Protein AF-A0A962V405-F1 (afdb_monomer_lite)

Radius of gyration: 27.58 Å; chains: 1; bounding box: 58×57×71 Å

Structure (mmCIF, N/CA/C/O backbone):
data_AF-A0A962V405-F1
#
_entry.id   AF-A0A962V405-F1
#
loop_
_atom_site.group_PDB
_atom_site.id
_atom_site.type_symbol
_atom_site.label_atom_id
_atom_site.label_alt_id
_atom_site.label_comp_id
_atom_site.label_asym_id
_atom_site.label_entity_id
_atom_site.label_seq_id
_atom_site.pdbx_PDB_ins_code
_atom_site.Cartn_x
_atom_site.Cartn_y
_atom_site.Cartn_z
_atom_site.occupancy
_atom_site.B_iso_or_equiv
_atom_site.auth_seq_id
_atom_site.auth_comp_id
_atom_site.auth_asym_id
_atom_site.auth_atom_id
_atom_site.pdbx_PDB_model_num
ATOM 1 N N . MET A 1 1 ? -33.650 -21.152 -44.417 1.00 35.62 1 MET A N 1
ATOM 2 C CA . MET A 1 1 ? -33.089 -20.761 -45.733 1.00 35.62 1 MET A CA 1
ATOM 3 C C . MET A 1 1 ? -31.933 -19.810 -45.462 1.00 35.62 1 MET A C 1
ATOM 5 O O . MET A 1 1 ? -32.158 -18.874 -44.719 1.00 35.62 1 MET A O 1
ATOM 9 N N . LEU A 1 2 ? -30.695 -19.934 -45.920 1.00 36.81 2 LEU A N 1
ATOM 10 C CA . LEU A 1 2 ? -29.948 -20.876 -46.754 1.00 36.81 2 LEU A CA 1
ATOM 11 C C . LEU A 1 2 ? -28.477 -20.517 -46.417 1.00 36.81 2 LEU A C 1
ATOM 13 O O . LEU A 1 2 ? -28.103 -19.350 -46.489 1.00 36.81 2 LEU A O 1
ATOM 17 N N . ALA A 1 3 ? -27.731 -21.402 -45.761 1.00 41.56 3 ALA A N 1
ATOM 18 C CA . ALA A 1 3 ? -26.621 -22.139 -46.368 1.00 41.56 3 ALA A CA 1
ATOM 19 C C . ALA A 1 3 ? -25.616 -21.266 -47.155 1.00 41.56 3 ALA A C 1
ATOM 21 O O . ALA A 1 3 ? -25.865 -20.877 -48.292 1.00 41.56 3 ALA A O 1
ATOM 22 N N . LYS A 1 4 ? -24.436 -21.045 -46.565 1.00 45.00 4 LYS A N 1
ATOM 23 C CA . LYS A 1 4 ? -23.193 -20.744 -47.292 1.00 45.00 4 LYS A CA 1
ATOM 24 C C . LYS A 1 4 ? -22.123 -21.725 -46.814 1.00 45.00 4 LYS A C 1
ATOM 26 O O . LYS A 1 4 ? -21.293 -21.415 -45.967 1.00 45.00 4 LYS A O 1
ATOM 31 N N . HIS A 1 5 ? -22.238 -22.959 -47.288 1.00 48.62 5 HIS A N 1
ATOM 32 C CA . HIS A 1 5 ? -21.219 -24.004 -47.227 1.00 48.62 5 HIS A CA 1
ATOM 33 C C . HIS A 1 5 ? -21.029 -24.475 -48.670 1.00 48.62 5 HIS A C 1
ATOM 35 O O . HIS A 1 5 ? -22.020 -24.825 -49.309 1.00 48.62 5 HIS A O 1
ATOM 41 N N . GLY A 1 6 ? -19.798 -24.470 -49.187 1.00 35.94 6 GLY A N 1
ATOM 42 C CA . GLY A 1 6 ? -19.498 -25.101 -50.477 1.00 35.94 6 GLY A CA 1
ATOM 43 C C . GLY A 1 6 ? -18.402 -24.423 -51.293 1.00 35.94 6 GLY A C 1
ATOM 44 O O . GLY A 1 6 ? -18.723 -23.605 -52.145 1.00 35.94 6 GLY A O 1
ATOM 45 N N . LEU A 1 7 ? -17.148 -24.796 -51.014 1.00 41.94 7 LEU A N 1
ATOM 46 C CA . LEU A 1 7 ? -15.954 -24.913 -51.885 1.00 41.94 7 LEU A CA 1
ATOM 47 C C . LEU A 1 7 ? -14.755 -24.889 -50.916 1.00 41.94 7 LEU A C 1
ATOM 49 O O . LEU A 1 7 ? -14.604 -23.906 -50.209 1.00 41.94 7 LEU A O 1
ATOM 53 N N . LEU A 1 8 ? -13.881 -25.875 -50.727 1.00 35.66 8 LEU A N 1
ATOM 54 C CA . LEU A 1 8 ? -13.447 -27.080 -51.436 1.00 35.66 8 LEU A CA 1
ATOM 55 C C . LEU A 1 8 ? -13.145 -28.123 -50.324 1.00 35.66 8 LEU A C 1
ATOM 57 O O . LEU A 1 8 ? -12.485 -27.778 -49.352 1.00 35.66 8 LEU A O 1
ATOM 61 N N . VAL A 1 9 ? -13.781 -29.294 -50.210 1.00 43.31 9 VAL A N 1
ATOM 62 C CA . VAL A 1 9 ? -13.506 -30.589 -50.878 1.00 43.31 9 VAL A CA 1
ATOM 63 C C . VAL A 1 9 ? -12.040 -30.820 -51.278 1.00 43.31 9 VAL A C 1
ATOM 65 O O . VAL A 1 9 ? -11.457 -30.011 -51.984 1.00 43.31 9 VAL A O 1
ATOM 68 N N . VAL A 1 10 ? -11.529 -32.006 -50.916 1.00 46.34 10 VAL A N 1
ATOM 69 C CA . VAL A 1 10 ? -10.158 -32.538 -51.084 1.00 46.34 10 VAL A CA 1
ATOM 70 C C . VAL A 1 10 ? -9.225 -31.980 -49.998 1.00 46.34 10 VAL A C 1
ATOM 72 O O . VAL A 1 10 ? -8.894 -30.808 -50.011 1.00 46.34 10 VAL A O 1
ATOM 75 N N . TRP A 1 11 ? -8.863 -32.722 -48.950 1.00 34.88 11 TRP A N 1
ATOM 76 C CA . TRP A 1 11 ? -8.060 -33.942 -49.023 1.00 34.88 11 TRP A CA 1
ATOM 77 C C . TRP A 1 11 ? -8.527 -35.035 -48.050 1.00 34.88 11 TRP A C 1
ATOM 79 O O . TRP A 1 11 ? -8.741 -34.811 -46.861 1.00 34.88 11 TRP A O 1
ATOM 89 N N . LEU A 1 12 ? -8.687 -36.232 -48.611 1.00 39.66 12 LEU A N 1
ATOM 90 C CA . LEU A 1 12 ? -9.019 -37.484 -47.944 1.00 39.66 12 LEU A CA 1
ATOM 91 C C . LEU A 1 12 ? -7.817 -38.046 -47.176 1.00 39.66 12 LEU A C 1
ATOM 93 O O . LEU A 1 12 ? -6.715 -38.114 -47.706 1.00 39.66 12 LEU A O 1
ATOM 97 N N . LEU A 1 13 ? -8.121 -38.509 -45.963 1.00 46.59 13 LEU A N 1
ATOM 98 C CA . LEU A 1 13 ? -7.738 -39.797 -45.376 1.00 46.59 13 LEU A CA 1
ATOM 99 C C . LEU A 1 13 ? -6.330 -40.357 -45.662 1.00 46.59 13 LEU A C 1
ATOM 101 O O . LEU A 1 13 ? -6.058 -40.884 -46.737 1.00 46.59 13 LEU A O 1
ATOM 105 N N . ALA A 1 14 ? -5.552 -40.490 -44.588 1.00 45.16 14 ALA A N 1
ATOM 106 C CA . ALA A 1 14 ? -4.723 -41.672 -44.367 1.00 45.16 14 ALA A CA 1
ATOM 107 C C . ALA A 1 14 ? -4.674 -41.984 -42.860 1.00 45.16 14 ALA A C 1
ATOM 109 O O . ALA A 1 14 ? -3.861 -41.455 -42.112 1.00 45.16 14 ALA A O 1
ATOM 110 N N . ILE A 1 15 ? -5.598 -42.835 -42.415 1.00 61.31 15 ILE A N 1
ATOM 111 C CA . ILE A 1 15 ? -5.427 -43.674 -41.222 1.00 61.31 15 ILE A CA 1
ATOM 112 C C . ILE A 1 15 ? -4.633 -44.893 -41.697 1.00 61.31 15 ILE A C 1
ATOM 114 O O . ILE A 1 15 ? -5.063 -45.458 -42.697 1.00 61.31 15 ILE A O 1
ATOM 118 N N . MET A 1 16 ? -3.560 -45.311 -41.003 1.00 43.94 16 MET A N 1
ATOM 119 C CA . MET A 1 16 ? -3.228 -46.729 -40.739 1.00 43.94 16 MET A CA 1
ATOM 120 C C . MET A 1 16 ? -2.106 -46.902 -39.688 1.00 43.94 16 MET A C 1
ATOM 122 O O . MET A 1 16 ? -1.016 -46.364 -39.819 1.00 43.94 16 MET A O 1
ATOM 126 N N . LEU A 1 17 ? -2.462 -47.713 -38.684 1.00 45.84 17 LEU A N 1
ATOM 127 C CA . LEU A 1 17 ? -1.709 -48.648 -37.833 1.00 45.84 17 LEU A CA 1
ATOM 128 C C . LEU A 1 17 ? -0.505 -48.212 -36.974 1.00 45.84 17 LEU A C 1
ATOM 130 O O . LEU A 1 17 ? 0.593 -47.952 -37.443 1.00 45.84 17 LEU A O 1
ATOM 134 N N . ALA A 1 18 ? -0.746 -48.348 -35.664 1.00 52.41 18 ALA A N 1
ATOM 135 C CA . ALA A 1 18 ? 0.065 -49.046 -34.664 1.00 52.41 18 ALA A CA 1
ATOM 136 C C . ALA A 1 18 ? 1.500 -49.452 -35.057 1.00 52.41 18 ALA A C 1
ATOM 138 O O . ALA A 1 18 ? 1.719 -50.448 -35.744 1.00 52.41 18 ALA A O 1
ATOM 139 N N . GLY A 1 19 ? 2.465 -48.769 -34.445 1.00 39.12 19 GLY A N 1
ATOM 140 C CA . GLY A 1 19 ? 3.783 -49.311 -34.143 1.00 39.12 19 GLY A CA 1
ATOM 141 C C . GLY A 1 19 ? 4.104 -49.006 -32.685 1.00 39.12 19 GLY A C 1
ATOM 142 O O . GLY A 1 19 ? 4.201 -47.842 -32.307 1.00 39.12 19 GLY A O 1
ATOM 143 N N . CYS A 1 20 ? 4.238 -50.035 -31.847 1.00 55.66 20 CYS A N 1
ATOM 144 C CA . CYS A 1 20 ? 4.884 -49.897 -30.546 1.00 55.66 20 CYS A CA 1
ATOM 145 C C . CYS A 1 20 ? 6.351 -49.530 -30.802 1.00 55.66 20 CYS A C 1
ATOM 147 O O . CYS A 1 20 ? 7.147 -50.401 -31.145 1.00 55.66 20 CYS A O 1
ATOM 149 N N . ALA A 1 21 ? 6.700 -48.251 -30.683 1.00 49.31 21 ALA A N 1
ATOM 150 C CA . ALA A 1 21 ? 8.084 -47.810 -30.741 1.00 49.31 21 ALA A CA 1
ATOM 151 C C . ALA A 1 21 ? 8.653 -47.785 -29.318 1.00 49.31 21 ALA A C 1
ATOM 153 O O . ALA A 1 21 ? 8.283 -46.966 -28.481 1.00 49.31 21 ALA A O 1
ATOM 154 N N . HIS A 1 22 ? 9.508 -48.771 -29.073 1.00 54.34 22 HIS A N 1
ATOM 155 C CA . HIS A 1 22 ? 10.569 -48.806 -28.076 1.00 54.34 22 HIS A CA 1
ATOM 156 C C . HIS A 1 22 ? 11.155 -47.404 -27.833 1.00 54.34 22 HIS A C 1
ATOM 158 O O . HIS A 1 22 ? 11.514 -46.724 -28.794 1.00 54.34 22 HIS A O 1
ATOM 164 N N . ALA A 1 23 ? 11.225 -46.969 -26.571 1.00 55.06 23 ALA A N 1
ATOM 165 C CA . ALA A 1 23 ? 11.917 -45.735 -26.213 1.00 55.06 23 ALA A CA 1
ATOM 166 C C . ALA A 1 23 ? 13.390 -45.868 -26.642 1.00 55.06 23 ALA A C 1
ATOM 168 O O . ALA A 1 23 ? 14.035 -46.821 -26.204 1.00 55.06 23 ALA A O 1
ATOM 169 N N . PRO A 1 24 ? 13.914 -44.996 -27.520 1.00 50.75 24 PRO A N 1
ATOM 170 C CA . PRO A 1 24 ? 15.327 -45.023 -27.844 1.00 50.75 24 PRO A CA 1
ATOM 171 C C . PRO A 1 24 ? 16.114 -44.505 -26.639 1.00 50.75 24 PRO A C 1
ATOM 173 O O . PRO A 1 24 ? 15.762 -43.478 -26.056 1.00 50.75 24 PRO A O 1
ATOM 176 N N . ASP A 1 25 ? 17.162 -45.237 -26.268 1.00 58.19 25 ASP A N 1
ATOM 177 C CA . ASP A 1 25 ? 18.203 -44.757 -25.367 1.00 58.19 25 ASP A CA 1
ATOM 178 C C . ASP A 1 25 ? 18.699 -43.391 -25.864 1.00 58.19 25 ASP A C 1
ATOM 180 O O . ASP A 1 25 ? 19.082 -43.244 -27.027 1.00 58.19 25 ASP A O 1
ATOM 184 N N . SER A 1 26 ? 18.642 -42.379 -24.999 1.00 58.75 26 SER A N 1
ATOM 185 C CA . SER A 1 26 ? 19.030 -41.010 -25.328 1.00 58.75 26 SER A CA 1
ATOM 186 C C . SER A 1 26 ? 20.515 -40.950 -25.695 1.00 58.75 26 SER A C 1
ATOM 188 O O . SER A 1 26 ? 21.375 -41.152 -24.835 1.00 58.75 26 SER A O 1
ATOM 190 N N . ASP A 1 27 ? 20.822 -40.652 -26.957 1.00 60.78 27 ASP A N 1
ATOM 191 C CA . ASP A 1 27 ? 22.184 -40.353 -27.399 1.00 60.78 27 ASP A CA 1
ATOM 192 C C . ASP A 1 27 ? 22.596 -38.981 -26.824 1.00 60.78 27 ASP A C 1
ATOM 194 O O . ASP A 1 27 ? 21.922 -37.982 -27.092 1.00 60.78 27 ASP A O 1
ATOM 198 N N . PRO A 1 28 ? 23.675 -38.883 -26.025 1.00 62.56 28 PRO A N 1
ATOM 199 C CA . PRO A 1 28 ? 24.135 -37.615 -25.459 1.00 62.56 28 PRO A CA 1
ATOM 200 C C . PRO A 1 28 ? 24.641 -36.604 -26.506 1.00 62.56 28 PRO A C 1
ATOM 202 O O . PRO A 1 28 ? 25.077 -35.522 -26.117 1.00 62.56 28 PRO A O 1
ATOM 205 N N . ASN A 1 29 ? 24.605 -36.929 -27.804 1.00 64.19 29 ASN A N 1
ATOM 206 C CA . ASN A 1 29 ? 25.086 -36.077 -28.892 1.00 64.19 29 ASN A CA 1
ATOM 207 C C . ASN A 1 29 ? 24.038 -35.780 -29.986 1.00 64.19 29 ASN A C 1
ATOM 209 O O . ASN A 1 29 ? 24.409 -35.449 -31.114 1.00 64.19 29 ASN A O 1
ATOM 213 N N . ASP A 1 30 ? 22.741 -35.879 -29.674 1.00 60.22 30 ASP A N 1
ATOM 214 C CA . ASP A 1 30 ? 21.664 -35.518 -30.606 1.00 60.22 30 ASP A CA 1
ATOM 215 C C . ASP A 1 30 ? 21.627 -33.989 -30.875 1.00 60.22 30 ASP A C 1
ATOM 217 O O . ASP A 1 30 ? 21.353 -33.210 -29.955 1.00 60.22 30 ASP A O 1
ATOM 221 N N . PRO A 1 31 ? 21.868 -33.515 -32.119 1.00 56.06 31 PRO A N 1
ATOM 222 C CA . PRO A 1 31 ? 21.804 -32.092 -32.458 1.00 56.06 31 PRO A CA 1
ATOM 223 C C . PRO A 1 31 ? 20.372 -31.529 -32.456 1.00 56.06 31 PRO A C 1
ATOM 225 O O . PRO A 1 31 ? 20.210 -30.320 -32.605 1.00 56.06 31 PRO A O 1
ATOM 228 N N . ALA A 1 32 ? 19.342 -32.370 -32.280 1.00 52.41 32 ALA A N 1
ATOM 229 C CA . ALA A 1 32 ? 17.958 -31.948 -32.063 1.00 52.41 32 ALA A CA 1
ATOM 230 C C . ALA A 1 32 ? 17.633 -31.637 -30.588 1.00 52.41 32 ALA A C 1
ATOM 232 O O . ALA A 1 32 ? 16.510 -31.231 -30.284 1.00 52.41 32 ALA A O 1
ATOM 233 N N . ALA A 1 33 ? 18.608 -31.732 -29.673 1.00 51.62 33 ALA A N 1
ATOM 234 C CA . ALA A 1 33 ? 18.547 -31.085 -28.362 1.00 51.62 33 ALA A CA 1
ATOM 235 C C . ALA A 1 33 ? 18.727 -29.558 -28.498 1.00 51.62 33 ALA A C 1
ATOM 237 O O . ALA A 1 33 ? 19.546 -28.934 -27.824 1.00 51.62 33 ALA A O 1
ATOM 238 N N . GLU A 1 34 ? 17.960 -28.937 -29.394 1.00 47.12 34 GLU A N 1
ATOM 239 C CA . GLU A 1 34 ? 17.778 -27.497 -29.402 1.00 47.12 34 GLU A CA 1
ATOM 240 C C . GLU A 1 34 ? 17.027 -27.147 -28.121 1.00 47.12 34 GLU A C 1
ATOM 242 O O . GLU A 1 34 ? 15.825 -27.375 -27.973 1.00 47.12 34 GLU A O 1
ATOM 247 N N . SER A 1 35 ? 17.775 -26.622 -27.152 1.00 58.72 35 SER A N 1
ATOM 248 C CA . SER A 1 35 ? 17.224 -25.946 -25.992 1.00 58.72 35 SER A CA 1
ATOM 249 C C . SER A 1 35 ? 16.217 -24.916 -26.490 1.00 58.72 35 SER A C 1
ATOM 251 O O . SER A 1 35 ? 16.607 -23.884 -27.043 1.00 58.72 35 SER A O 1
ATOM 253 N N . VAL A 1 36 ? 14.927 -25.196 -26.300 1.00 59.31 36 VAL A N 1
ATOM 254 C CA . VAL A 1 36 ? 13.879 -24.183 -26.409 1.00 59.31 36 VAL A CA 1
ATOM 255 C C . VAL A 1 36 ? 14.380 -22.987 -25.600 1.00 59.31 36 VAL A C 1
ATOM 257 O O . VAL A 1 36 ? 14.658 -23.162 -24.408 1.00 59.31 36 VAL A O 1
ATOM 260 N N . PRO A 1 37 ? 14.583 -21.800 -26.202 1.00 51.22 37 PRO A N 1
ATOM 261 C CA . PRO A 1 37 ? 15.002 -20.657 -25.421 1.00 51.22 37 PRO A CA 1
ATOM 262 C C . PRO A 1 37 ? 13.912 -20.451 -24.377 1.00 51.22 37 PRO A C 1
ATOM 264 O O . PRO A 1 37 ? 12.739 -20.302 -24.724 1.00 51.22 37 PRO A O 1
ATOM 267 N N . ALA A 1 38 ? 14.289 -20.496 -23.100 1.00 54.28 38 ALA A N 1
ATOM 268 C CA . ALA A 1 38 ? 13.434 -20.040 -22.023 1.00 54.28 38 ALA A CA 1
ATOM 269 C C . ALA A 1 38 ? 13.183 -18.550 -22.279 1.00 54.28 38 ALA A C 1
ATOM 271 O O . ALA A 1 38 ? 13.950 -17.683 -21.855 1.00 54.28 38 ALA A O 1
ATOM 272 N N . GLY A 1 39 ? 12.154 -18.254 -23.075 1.00 50.56 39 GLY A N 1
ATOM 273 C CA . GLY A 1 39 ? 11.623 -16.915 -23.208 1.00 50.56 39 GLY A CA 1
ATOM 274 C C . GLY A 1 39 ? 11.268 -16.494 -21.798 1.00 50.56 39 GLY A C 1
ATOM 275 O O . GLY A 1 39 ? 10.379 -17.086 -21.192 1.00 50.56 39 GLY A O 1
ATOM 276 N N . HIS A 1 40 ? 12.036 -15.561 -21.242 1.00 61.19 40 HIS A N 1
ATOM 277 C CA . HIS A 1 40 ? 11.788 -15.045 -19.910 1.00 61.19 40 HIS A CA 1
ATOM 278 C C . HIS A 1 40 ? 10.412 -14.388 -19.965 1.00 61.19 40 HIS A C 1
ATOM 280 O O . HIS A 1 40 ? 10.263 -13.293 -20.508 1.00 61.19 40 HIS A O 1
ATOM 286 N N . THR A 1 41 ? 9.381 -15.076 -19.477 1.00 75.12 41 THR A N 1
ATOM 287 C CA . THR A 1 41 ? 8.108 -14.420 -19.206 1.00 75.12 41 THR A CA 1
ATOM 288 C C . THR A 1 41 ? 8.419 -13.331 -18.196 1.00 75.12 41 THR A C 1
ATOM 290 O O . THR A 1 41 ? 8.930 -13.642 -17.119 1.00 75.12 41 THR A O 1
ATOM 293 N N . ALA A 1 42 ? 8.183 -12.075 -18.577 1.00 85.56 42 ALA A N 1
ATOM 294 C CA . ALA A 1 42 ? 8.420 -10.923 -17.717 1.00 85.56 42 ALA A CA 1
ATOM 295 C C . ALA A 1 42 ? 7.816 -11.176 -16.326 1.00 85.56 42 ALA A C 1
ATOM 297 O O . ALA A 1 42 ? 6.725 -11.755 -16.218 1.00 85.56 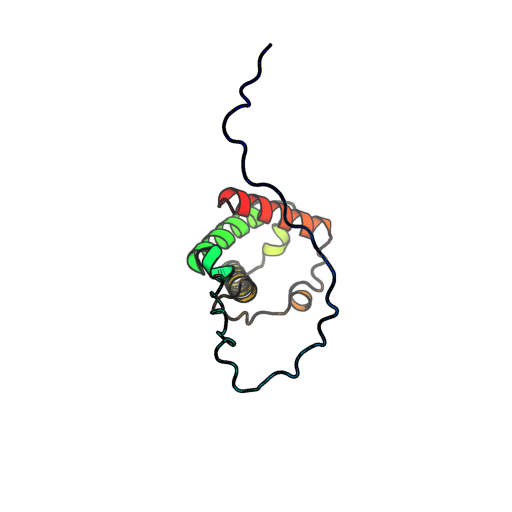42 ALA A O 1
ATOM 298 N N . SER A 1 43 ? 8.540 -10.780 -15.277 1.00 96.31 43 SER A N 1
ATOM 299 C CA . SER A 1 43 ? 8.088 -10.968 -13.897 1.00 96.31 43 SER A CA 1
ATOM 300 C C . SER A 1 43 ? 6.745 -10.263 -13.671 1.00 96.31 43 SER A C 1
ATOM 302 O O . SER A 1 43 ? 6.334 -9.399 -14.454 1.00 96.31 43 SER A O 1
ATOM 304 N N . LEU A 1 44 ? 6.025 -10.612 -12.599 1.00 96.75 44 LEU A N 1
ATOM 305 C CA . LEU A 1 44 ? 4.824 -9.849 -12.250 1.00 96.75 44 LEU A CA 1
ATOM 306 C C . LEU A 1 44 ? 5.189 -8.381 -11.982 1.00 96.75 44 LEU A C 1
ATOM 308 O O . LEU A 1 44 ? 4.464 -7.504 -12.427 1.00 96.75 44 LEU A O 1
ATOM 312 N N . TYR A 1 45 ? 6.337 -8.119 -11.356 1.00 97.88 45 TYR A N 1
ATOM 313 C CA . TYR A 1 45 ? 6.887 -6.781 -11.147 1.00 97.88 45 TYR A CA 1
ATOM 314 C C . TYR A 1 45 ? 6.991 -5.991 -12.458 1.00 97.88 45 TYR A C 1
ATOM 316 O O . TYR A 1 45 ? 6.490 -4.869 -12.543 1.00 97.88 45 TYR A O 1
ATOM 324 N N . ASP A 1 46 ? 7.571 -6.591 -13.502 1.00 97.25 46 ASP A N 1
ATOM 325 C CA . ASP A 1 46 ? 7.694 -5.951 -14.816 1.00 97.25 46 ASP A CA 1
ATOM 326 C C . ASP A 1 46 ? 6.317 -5.692 -15.440 1.00 97.25 46 ASP A C 1
ATOM 328 O O . ASP A 1 46 ? 6.063 -4.619 -15.985 1.00 97.25 46 ASP A O 1
ATOM 332 N N . ARG A 1 47 ? 5.398 -6.660 -15.321 1.00 96.06 47 ARG A N 1
ATOM 333 C CA . ARG A 1 47 ? 4.021 -6.547 -15.827 1.00 96.06 47 ARG A CA 1
ATOM 334 C C . ARG A 1 47 ? 3.199 -5.488 -15.091 1.00 96.06 47 ARG A C 1
ATOM 336 O O . ARG A 1 47 ? 2.321 -4.895 -15.706 1.00 96.06 47 ARG A O 1
ATOM 343 N N . LEU A 1 48 ? 3.484 -5.256 -13.810 1.00 95.69 48 LEU A N 1
ATOM 344 C CA . LEU A 1 48 ? 2.862 -4.218 -12.985 1.00 95.69 48 LEU A CA 1
ATOM 345 C C . LEU A 1 48 ? 3.439 -2.819 -13.253 1.00 95.69 48 LEU A C 1
ATOM 347 O O . LEU A 1 48 ? 2.905 -1.851 -12.729 1.00 95.69 48 LEU A O 1
ATOM 351 N N . GLY A 1 49 ? 4.508 -2.684 -14.049 1.00 96.56 49 GLY A N 1
ATOM 352 C CA . GLY A 1 49 ? 5.151 -1.391 -14.325 1.00 96.56 49 GLY A CA 1
ATOM 353 C C . GLY A 1 49 ? 6.268 -1.017 -13.344 1.00 96.56 49 GLY A C 1
ATOM 354 O O . GLY A 1 49 ? 6.695 0.139 -13.290 1.00 96.56 49 GLY A O 1
ATOM 355 N N . GLY A 1 50 ? 6.764 -1.988 -12.577 1.00 97.88 50 GLY A N 1
ATOM 356 C CA . GLY A 1 50 ? 7.890 -1.836 -11.666 1.00 97.88 50 GLY A CA 1
ATOM 357 C C . GLY A 1 50 ? 7.610 -0.970 -10.431 1.00 97.88 50 GLY A C 1
ATOM 358 O O . GLY A 1 50 ? 6.467 -0.652 -10.102 1.00 97.88 50 GLY A O 1
ATOM 359 N N . LYS A 1 51 ? 8.681 -0.580 -9.723 1.00 98.19 51 LYS A N 1
ATOM 360 C CA . LYS A 1 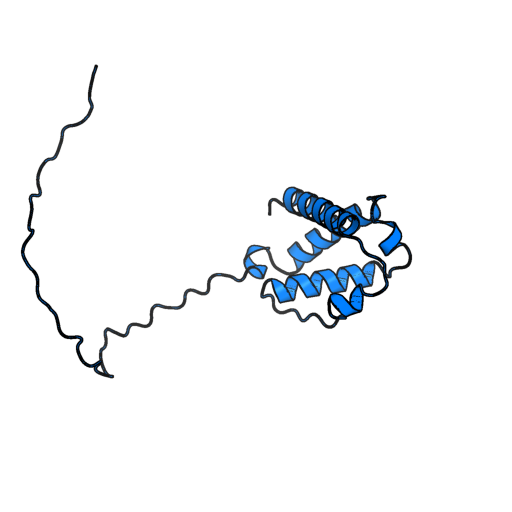51 ? 8.601 0.066 -8.401 1.00 98.19 51 LYS A CA 1
ATOM 361 C C . LYS A 1 51 ? 7.765 1.342 -8.425 1.00 98.19 51 LYS A C 1
ATOM 363 O O . LYS A 1 51 ? 6.973 1.544 -7.521 1.00 98.19 51 LYS A O 1
ATOM 368 N N . THR A 1 52 ? 7.886 2.165 -9.467 1.00 98.25 52 THR A N 1
ATOM 369 C CA . THR A 1 52 ? 7.111 3.409 -9.594 1.00 98.25 52 THR A CA 1
ATOM 370 C C . THR A 1 52 ? 5.603 3.157 -9.616 1.00 98.25 52 THR A C 1
ATOM 372 O O . THR A 1 52 ? 4.869 3.849 -8.916 1.00 98.25 52 THR A O 1
ATOM 375 N N . ALA A 1 53 ? 5.137 2.164 -10.378 1.00 98.12 53 ALA A N 1
ATOM 376 C CA . ALA A 1 53 ? 3.718 1.827 -10.434 1.00 98.12 53 ALA A CA 1
ATOM 377 C C . ALA A 1 53 ? 3.230 1.202 -9.116 1.00 98.12 53 ALA A C 1
ATOM 379 O O . ALA A 1 53 ? 2.178 1.585 -8.610 1.00 98.12 53 ALA A O 1
ATOM 380 N N . ILE A 1 54 ? 4.033 0.321 -8.507 1.00 98.50 54 ILE A N 1
ATOM 381 C CA . ILE A 1 54 ? 3.746 -0.251 -7.181 1.00 98.50 54 ILE A CA 1
ATOM 382 C C . ILE A 1 54 ? 3.638 0.849 -6.116 1.00 98.50 54 ILE A C 1
ATOM 384 O O . ILE A 1 54 ? 2.718 0.821 -5.304 1.00 98.50 54 ILE A O 1
ATOM 388 N N . THR A 1 55 ? 4.538 1.837 -6.123 1.00 98.75 55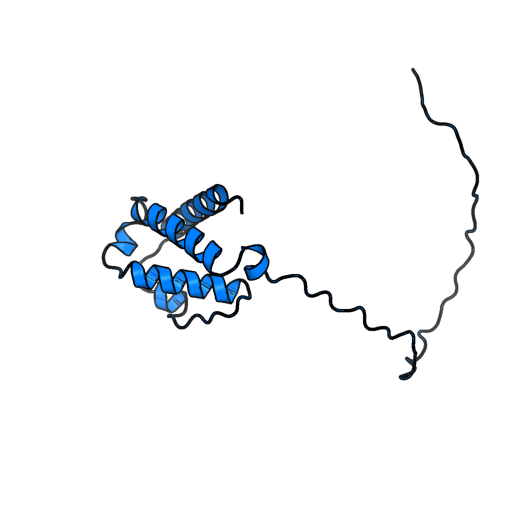 THR A N 1
ATOM 389 C CA . THR A 1 55 ? 4.472 2.982 -5.205 1.00 98.75 55 THR A CA 1
ATOM 390 C C . THR A 1 55 ? 3.174 3.758 -5.373 1.00 98.75 55 THR A C 1
ATOM 392 O O . THR A 1 55 ? 2.525 4.037 -4.374 1.00 98.75 55 THR A O 1
ATOM 395 N N . ALA A 1 56 ? 2.745 4.033 -6.607 1.00 98.62 56 ALA A N 1
ATOM 396 C CA . ALA A 1 56 ? 1.486 4.735 -6.845 1.00 98.62 56 ALA A CA 1
ATOM 397 C C . ALA A 1 56 ? 0.262 3.947 -6.335 1.00 98.62 56 ALA A C 1
ATOM 399 O O . ALA A 1 56 ? -0.639 4.534 -5.738 1.00 98.62 56 ALA A O 1
ATOM 400 N N . VAL A 1 57 ? 0.251 2.622 -6.516 1.00 98.50 57 VAL A N 1
ATOM 401 C CA . VAL A 1 57 ? -0.793 1.739 -5.969 1.00 98.50 57 VAL A CA 1
ATOM 402 C C . VAL A 1 57 ? -0.808 1.784 -4.438 1.00 98.50 57 VAL A C 1
ATOM 404 O O . VAL A 1 57 ? -1.871 1.933 -3.845 1.00 98.50 57 VAL A O 1
ATOM 407 N N . ILE A 1 58 ? 0.353 1.698 -3.781 1.00 98.62 58 ILE A N 1
ATOM 408 C CA . ILE A 1 58 ? 0.438 1.769 -2.313 1.00 98.62 58 ILE A CA 1
ATOM 409 C C . ILE A 1 58 ? 0.070 3.153 -1.774 1.00 98.62 58 ILE A C 1
ATOM 411 O O . ILE A 1 58 ? -0.560 3.247 -0.722 1.00 98.62 58 ILE A O 1
ATOM 415 N N . ASP A 1 59 ? 0.413 4.219 -2.495 1.00 98.69 59 ASP A N 1
ATOM 416 C CA . ASP A 1 59 ? 0.002 5.575 -2.145 1.00 98.69 59 ASP A CA 1
ATOM 417 C C . ASP A 1 59 ? -1.530 5.704 -2.119 1.00 98.69 59 ASP A C 1
ATOM 419 O O . ASP A 1 59 ? -2.069 6.221 -1.143 1.00 98.69 59 ASP A O 1
ATOM 423 N N . ASP A 1 60 ? -2.233 5.205 -3.144 1.00 98.75 60 ASP A N 1
ATOM 424 C CA . ASP A 1 60 ? -3.704 5.225 -3.188 1.00 98.75 60 ASP A CA 1
ATOM 425 C C . ASP A 1 60 ? -4.332 4.292 -2.143 1.00 98.75 60 ASP A C 1
ATOM 427 O O . ASP A 1 60 ? -5.288 4.686 -1.474 1.00 98.75 60 ASP A O 1
ATOM 431 N N . LEU A 1 61 ? -3.774 3.092 -1.947 1.00 98.69 61 LEU A N 1
ATOM 432 C CA . LEU A 1 61 ? -4.258 2.148 -0.937 1.00 98.69 61 LEU A CA 1
ATOM 433 C C . LEU A 1 61 ? -4.224 2.756 0.467 1.00 98.69 61 LEU A C 1
ATOM 435 O O . LEU A 1 61 ? -5.216 2.687 1.187 1.00 98.69 61 LEU A O 1
ATOM 439 N N . MET A 1 62 ? -3.110 3.383 0.852 1.00 98.31 62 MET A N 1
ATOM 440 C CA . MET A 1 62 ? -3.000 3.984 2.183 1.00 98.31 62 MET A CA 1
ATOM 441 C C . MET A 1 62 ? -3.976 5.142 2.380 1.00 98.31 62 MET A C 1
ATOM 443 O O . MET A 1 62 ? -4.560 5.255 3.452 1.00 98.31 62 MET A O 1
ATOM 447 N N . LEU A 1 63 ? -4.233 5.946 1.342 1.00 98.19 63 LEU A N 1
ATOM 448 C CA . LEU A 1 63 ? -5.258 6.993 1.412 1.00 98.19 63 LEU A CA 1
ATOM 449 C C . LEU A 1 63 ? -6.664 6.420 1.640 1.00 98.19 63 LEU A C 1
ATOM 451 O O . LEU A 1 63 ? -7.466 7.045 2.333 1.00 98.19 63 LEU A O 1
ATOM 455 N N . ARG A 1 64 ? -6.979 5.250 1.069 1.00 98.62 64 ARG A N 1
ATOM 456 C CA . ARG A 1 64 ? -8.265 4.571 1.306 1.00 98.62 64 ARG A CA 1
ATOM 457 C C . ARG A 1 64 ? -8.357 4.016 2.718 1.00 98.62 64 ARG A C 1
ATOM 459 O O . ARG A 1 64 ? -9.335 4.310 3.393 1.00 98.62 64 ARG A O 1
ATOM 466 N N . ILE A 1 65 ? -7.314 3.323 3.173 1.00 98.38 65 ILE A N 1
ATOM 467 C CA . ILE A 1 65 ? -7.237 2.759 4.526 1.00 98.38 65 ILE A CA 1
ATOM 468 C C . ILE A 1 65 ? -7.376 3.859 5.588 1.00 98.38 65 ILE A C 1
ATOM 470 O O . ILE A 1 65 ? -8.141 3.711 6.538 1.00 98.38 65 ILE A O 1
ATOM 474 N N . GLU A 1 66 ? -6.682 4.989 5.423 1.00 97.25 66 GLU A N 1
ATOM 475 C CA . GLU A 1 66 ? -6.779 6.134 6.342 1.00 97.25 66 GLU A CA 1
ATOM 476 C C . GLU A 1 66 ? -8.174 6.777 6.347 1.00 97.25 66 GLU A C 1
ATOM 478 O O . GLU A 1 66 ? -8.578 7.375 7.345 1.00 97.25 66 GLU A O 1
ATOM 483 N N . ALA A 1 67 ? -8.921 6.651 5.248 1.00 98.12 67 ALA A N 1
ATOM 484 C CA . ALA A 1 67 ? -10.281 7.161 5.119 1.00 98.12 67 ALA A CA 1
ATOM 485 C C . ALA A 1 67 ? -11.366 6.145 5.522 1.00 98.12 67 ALA A C 1
ATOM 487 O O . ALA A 1 67 ? -12.528 6.544 5.653 1.00 98.12 67 ALA A O 1
ATOM 488 N N . ASP A 1 68 ? -11.031 4.863 5.707 1.00 98.62 68 ASP A N 1
ATOM 489 C CA . ASP A 1 68 ? -11.988 3.813 6.053 1.00 98.62 68 ASP A CA 1
ATOM 490 C C . ASP A 1 68 ? -12.187 3.715 7.577 1.00 98.62 68 ASP A C 1
ATOM 492 O O . ASP A 1 68 ? -11.340 3.158 8.282 1.00 98.62 68 ASP A O 1
ATOM 496 N N . PRO A 1 69 ? -13.341 4.155 8.120 1.00 98.25 69 PRO A N 1
ATOM 497 C CA . PRO A 1 69 ? -13.596 4.119 9.558 1.00 98.25 69 PRO A CA 1
ATOM 498 C C . PRO A 1 69 ? -13.668 2.700 10.143 1.00 98.25 69 PRO A C 1
ATOM 500 O O . PRO A 1 69 ? -13.714 2.560 11.365 1.00 98.25 69 PRO A O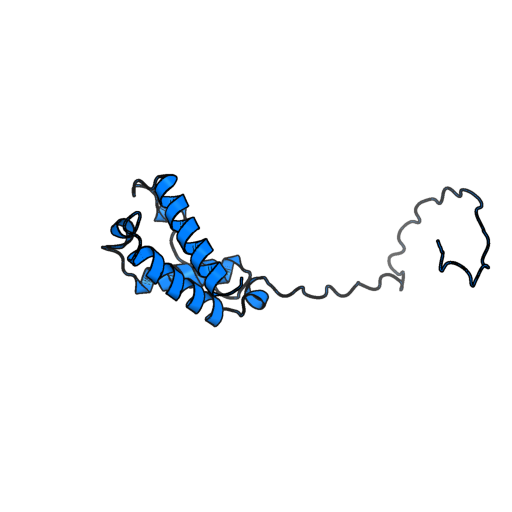 1
ATOM 503 N N . ARG A 1 70 ? -13.720 1.647 9.313 1.00 98.62 70 ARG A N 1
ATOM 504 C CA . ARG A 1 70 ? -13.650 0.253 9.775 1.00 98.62 70 ARG A CA 1
ATOM 505 C C . ARG A 1 70 ? -12.256 -0.102 10.295 1.00 98.62 70 ARG A C 1
ATOM 507 O O . ARG A 1 70 ? -12.165 -0.902 11.220 1.00 98.62 70 ARG A O 1
ATOM 514 N N . ILE A 1 71 ? -11.198 0.470 9.710 1.00 98.44 71 ILE A N 1
ATOM 515 C CA . ILE A 1 71 ? -9.809 0.028 9.928 1.00 98.44 71 ILE A CA 1
ATOM 516 C C . ILE A 1 71 ? -8.794 1.156 10.157 1.00 98.44 71 ILE A C 1
ATOM 518 O O . ILE A 1 71 ? -7.677 0.869 10.585 1.00 98.44 71 ILE A O 1
ATOM 522 N N . SER A 1 72 ? -9.153 2.424 9.939 1.00 98.00 72 SER A N 1
ATOM 523 C CA . SER A 1 72 ? -8.230 3.564 10.059 1.00 98.00 72 SER A CA 1
ATOM 524 C C . SER A 1 72 ? -7.556 3.657 11.435 1.00 98.00 72 SER A C 1
ATOM 526 O O . SER A 1 72 ? -6.402 4.065 11.540 1.00 98.00 72 SER A O 1
ATOM 528 N N . GLU A 1 73 ? -8.245 3.233 12.498 1.00 97.50 73 GLU A N 1
ATOM 529 C CA . GLU A 1 73 ? -7.730 3.284 13.873 1.00 97.50 73 GLU A CA 1
ATOM 530 C C . GLU A 1 73 ? -6.502 2.384 14.090 1.00 97.50 73 GLU A C 1
ATOM 532 O O . GLU A 1 73 ? -5.634 2.718 14.894 1.00 97.50 73 GLU A O 1
ATOM 537 N N . PHE A 1 74 ? -6.353 1.288 13.331 1.00 97.06 74 PHE A N 1
ATOM 538 C CA . PHE A 1 74 ? -5.147 0.448 13.400 1.00 97.06 74 PHE A CA 1
ATOM 539 C C . PHE A 1 74 ? -3.877 1.209 12.986 1.00 97.06 74 PHE A C 1
ATOM 541 O O . PHE A 1 74 ? -2.772 0.818 13.362 1.00 97.06 74 PHE A O 1
ATOM 548 N N . PHE A 1 75 ? -4.033 2.301 12.235 1.00 96.00 75 PHE A N 1
ATOM 549 C CA . PHE A 1 75 ? -2.941 3.088 11.672 1.00 96.00 75 PHE A CA 1
ATOM 550 C C . PHE A 1 75 ? -2.745 4.444 12.365 1.00 96.00 75 PHE A C 1
ATOM 552 O O . PHE A 1 75 ? -1.769 5.124 12.061 1.00 96.00 75 PHE A O 1
ATOM 559 N N . ALA A 1 76 ? -3.600 4.823 13.325 1.00 94.75 76 ALA A N 1
ATOM 560 C CA . ALA A 1 76 ? -3.603 6.155 13.944 1.00 94.75 76 ALA A CA 1
ATOM 561 C C . ALA A 1 76 ? -2.256 6.557 14.581 1.00 94.75 76 ALA A C 1
ATOM 563 O O . ALA A 1 76 ? -1.853 7.715 14.507 1.00 94.75 76 ALA A O 1
ATOM 564 N N . GLU A 1 77 ? -1.541 5.589 15.158 1.00 94.44 77 GLU A N 1
ATOM 565 C CA . GLU A 1 77 ? -0.240 5.788 15.817 1.00 94.44 77 GLU A CA 1
ATOM 566 C C . GLU A 1 77 ? 0.944 5.267 14.977 1.00 94.44 77 GLU A C 1
ATOM 568 O O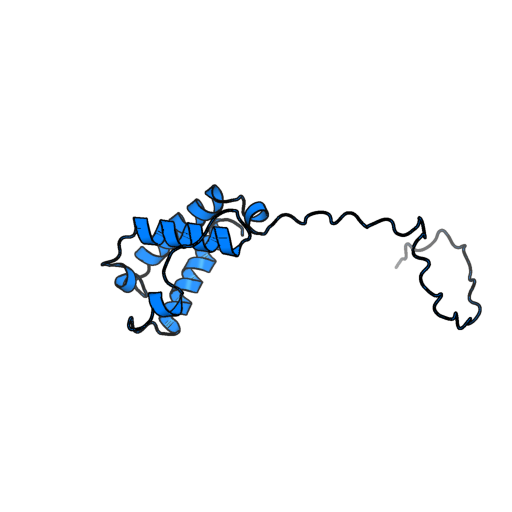 . GLU A 1 77 ? 2.064 5.133 15.474 1.00 94.44 77 GLU A O 1
ATOM 573 N N . SER A 1 78 ? 0.706 4.912 13.711 1.00 95.62 78 SER A N 1
ATOM 574 C CA . SER A 1 78 ? 1.741 4.374 12.827 1.00 95.62 78 SER A CA 1
ATOM 575 C C . SER A 1 78 ? 2.578 5.479 12.183 1.00 95.62 78 SER A C 1
ATOM 577 O O . SER A 1 78 ? 2.078 6.543 11.824 1.00 95.62 78 SER A O 1
ATOM 579 N N . ASP A 1 79 ? 3.858 5.189 11.940 1.00 97.44 79 ASP A N 1
ATOM 580 C CA . ASP A 1 79 ? 4.670 5.971 11.004 1.00 97.44 79 ASP A CA 1
ATOM 581 C C . ASP A 1 79 ? 4.245 5.610 9.572 1.00 97.44 79 ASP A C 1
ATOM 583 O O . ASP A 1 79 ? 4.724 4.642 8.978 1.00 97.44 79 ASP A O 1
ATOM 587 N N . ILE A 1 80 ? 3.268 6.348 9.042 1.00 96.62 80 ILE A N 1
ATOM 588 C CA . ILE A 1 80 ? 2.685 6.098 7.717 1.00 96.62 80 ILE A CA 1
ATOM 589 C C . ILE A 1 80 ? 3.743 6.082 6.598 1.00 96.62 80 ILE A C 1
ATOM 591 O O . ILE A 1 80 ? 3.711 5.157 5.780 1.00 96.62 80 ILE A O 1
ATOM 595 N N . PRO A 1 81 ? 4.691 7.041 6.517 1.00 97.94 81 PRO A N 1
ATOM 596 C CA . PRO A 1 81 ? 5.800 6.955 5.567 1.00 97.94 81 PRO A CA 1
ATOM 597 C C . PRO A 1 81 ? 6.570 5.629 5.619 1.00 97.94 81 PRO A C 1
ATOM 599 O O . PRO A 1 81 ? 6.840 5.048 4.564 1.00 97.94 81 PRO A O 1
ATOM 602 N N . GLU A 1 82 ? 6.882 5.129 6.815 1.00 98.06 82 GLU A N 1
ATOM 603 C CA . GLU A 1 82 ? 7.587 3.853 6.978 1.00 98.06 82 GLU A CA 1
ATOM 604 C C . GLU A 1 82 ? 6.719 2.667 6.533 1.00 98.06 82 GLU A C 1
ATOM 606 O O . GLU A 1 82 ? 7.170 1.827 5.752 1.00 98.06 82 GLU A O 1
ATOM 611 N N . VAL A 1 83 ? 5.444 2.625 6.943 1.00 97.69 83 VAL A N 1
ATOM 612 C CA . VAL A 1 83 ? 4.490 1.581 6.518 1.00 97.69 83 VAL A CA 1
ATOM 613 C C . VAL A 1 83 ? 4.399 1.515 4.993 1.00 97.69 83 VAL A C 1
ATOM 615 O O . VAL A 1 83 ? 4.470 0.432 4.410 1.00 97.69 83 VAL A O 1
ATOM 618 N N . LYS A 1 84 ? 4.312 2.669 4.325 1.00 98.38 84 LYS A N 1
ATOM 619 C CA . LYS A 1 84 ? 4.294 2.756 2.860 1.00 98.38 84 LYS A CA 1
ATOM 620 C C . LYS A 1 84 ? 5.562 2.191 2.238 1.00 98.38 84 LYS A C 1
ATOM 622 O O . LYS A 1 84 ? 5.472 1.410 1.292 1.00 98.38 84 LYS A O 1
ATOM 627 N N . SER A 1 85 ? 6.732 2.557 2.764 1.00 98.56 85 SER A N 1
ATOM 628 C CA . SER A 1 85 ? 8.010 2.032 2.272 1.00 98.56 85 SER A CA 1
ATOM 629 C C . SER A 1 85 ? 8.066 0.507 2.393 1.00 98.56 85 SER A C 1
ATOM 631 O O . SER A 1 85 ? 8.389 -0.180 1.423 1.00 98.56 85 SER A O 1
ATOM 633 N N . LEU A 1 86 ? 7.665 -0.027 3.549 1.00 98.56 86 LEU A N 1
ATOM 634 C CA . LEU A 1 86 ? 7.625 -1.464 3.815 1.00 98.56 86 LEU A CA 1
ATOM 635 C C . LEU A 1 86 ? 6.663 -2.203 2.876 1.00 98.56 86 LEU A C 1
ATOM 637 O O . LEU A 1 86 ? 7.023 -3.254 2.348 1.00 98.56 86 LEU A O 1
ATOM 641 N N . LEU A 1 87 ? 5.470 -1.659 2.620 1.00 98.44 87 LEU A N 1
ATOM 642 C CA . LEU A 1 87 ? 4.510 -2.250 1.682 1.00 98.44 87 LEU A CA 1
ATOM 643 C C . LEU A 1 87 ? 5.027 -2.227 0.238 1.00 98.44 87 LEU A C 1
ATOM 645 O O . LEU A 1 87 ? 4.906 -3.228 -0.471 1.00 98.44 87 LEU A O 1
ATOM 649 N N . VAL A 1 88 ? 5.652 -1.129 -0.196 1.00 98.81 88 VAL A N 1
ATOM 650 C CA . VAL A 1 88 ? 6.268 -1.044 -1.529 1.00 98.81 88 VAL A CA 1
ATOM 651 C C . VAL A 1 88 ? 7.356 -2.100 -1.694 1.00 98.81 88 VAL A C 1
ATOM 653 O O . VAL A 1 88 ? 7.372 -2.802 -2.707 1.00 98.81 88 VAL A O 1
ATOM 656 N N . ASP A 1 89 ? 8.255 -2.237 -0.720 1.00 98.81 89 ASP A N 1
ATOM 657 C CA . ASP A 1 89 ? 9.338 -3.215 -0.799 1.00 98.81 89 ASP A CA 1
ATOM 658 C C . ASP A 1 89 ? 8.804 -4.655 -0.718 1.00 98.81 89 ASP A C 1
ATOM 660 O O . ASP A 1 89 ? 9.257 -5.511 -1.482 1.00 98.81 89 ASP A O 1
ATOM 664 N N . GLN A 1 90 ? 7.775 -4.906 0.101 1.00 98.44 90 GLN A N 1
ATOM 665 C CA . GLN A 1 90 ? 7.100 -6.203 0.188 1.00 98.44 90 GLN A CA 1
ATOM 666 C C . GLN A 1 90 ? 6.472 -6.617 -1.149 1.00 98.44 90 GLN A C 1
ATOM 668 O O . GLN A 1 90 ? 6.702 -7.741 -1.600 1.00 98.44 90 GLN A O 1
ATOM 673 N N . LEU A 1 91 ? 5.698 -5.741 -1.806 1.00 98.12 91 LEU A N 1
ATOM 674 C CA . LEU A 1 91 ? 5.116 -6.056 -3.117 1.00 98.12 91 LEU A CA 1
ATOM 675 C C . LEU A 1 91 ? 6.176 -6.136 -4.211 1.00 98.12 91 LEU A C 1
ATOM 677 O O . LEU A 1 91 ? 6.066 -6.985 -5.096 1.00 98.12 91 LEU A O 1
ATOM 681 N N . CYS A 1 92 ? 7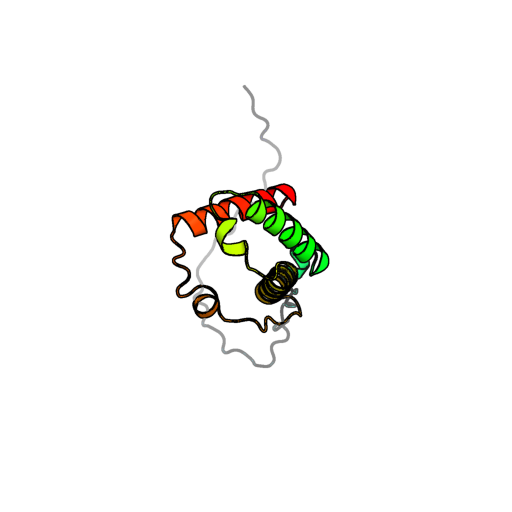.196 -5.279 -4.167 1.00 98.62 92 CYS A N 1
ATOM 682 C CA . CYS A 1 92 ? 8.296 -5.336 -5.119 1.00 98.62 92 CYS A CA 1
ATOM 683 C C . CYS A 1 92 ? 8.998 -6.700 -5.064 1.00 98.62 92 CYS A C 1
ATOM 685 O O . CYS A 1 92 ? 9.134 -7.338 -6.104 1.00 98.62 92 CYS A O 1
ATOM 687 N N . GLU A 1 93 ? 9.373 -7.191 -3.877 1.00 98.56 93 GLU A N 1
ATOM 688 C CA . GLU A 1 93 ? 10.007 -8.509 -3.737 1.00 98.56 93 GLU A CA 1
ATOM 689 C C . GLU A 1 93 ? 9.052 -9.647 -4.137 1.00 98.56 93 GLU A C 1
ATOM 691 O O . GLU A 1 93 ? 9.405 -10.492 -4.961 1.00 98.56 93 GLU A O 1
ATOM 696 N N . LEU A 1 94 ? 7.813 -9.655 -3.625 1.00 97.69 94 LEU A N 1
ATOM 697 C CA . LEU A 1 94 ? 6.854 -10.741 -3.887 1.00 97.69 94 LEU A CA 1
ATOM 698 C C . LEU A 1 94 ? 6.433 -10.849 -5.357 1.00 97.69 94 LEU A C 1
ATOM 700 O O . LEU A 1 94 ? 6.102 -11.937 -5.825 1.00 97.69 94 LEU A O 1
ATOM 704 N N . SER A 1 95 ? 6.444 -9.738 -6.095 1.00 97.75 95 SER A N 1
ATOM 705 C CA . SER A 1 95 ? 6.144 -9.727 -7.532 1.00 97.75 95 SER A CA 1
ATOM 706 C C . SER A 1 95 ? 7.347 -10.114 -8.411 1.00 97.75 95 SER A C 1
ATOM 708 O O . SER A 1 95 ? 7.212 -10.191 -9.636 1.00 97.75 95 SER A O 1
ATOM 710 N N . GLY A 1 96 ? 8.503 -10.423 -7.812 1.00 97.94 96 GLY A N 1
ATOM 711 C CA . GLY A 1 96 ? 9.724 -10.828 -8.513 1.00 97.94 96 GLY A CA 1
ATOM 712 C C . GLY A 1 96 ? 10.624 -9.663 -8.930 1.00 97.94 96 GLY A C 1
ATOM 713 O O . GLY A 1 96 ? 11.457 -9.825 -9.819 1.00 97.94 96 GLY A O 1
ATOM 714 N N . GLY A 1 97 ? 10.439 -8.490 -8.323 1.00 97.81 97 GLY A N 1
ATOM 715 C CA . GLY A 1 97 ? 11.289 -7.324 -8.515 1.00 97.81 97 GLY A CA 1
ATOM 716 C C . GLY A 1 97 ? 12.619 -7.421 -7.760 1.00 97.81 97 GLY A C 1
ATOM 717 O O . GLY A 1 97 ? 12.844 -8.342 -6.978 1.00 97.81 97 GLY A O 1
ATOM 718 N N . PRO A 1 98 ? 13.523 -6.450 -7.966 1.00 97.94 98 PRO A N 1
ATOM 719 C CA . PRO A 1 98 ? 14.873 -6.481 -7.401 1.00 97.94 98 PRO A CA 1
ATOM 720 C C . PRO A 1 98 ? 14.951 -6.008 -5.939 1.00 97.94 98 PRO A C 1
ATOM 722 O O . PRO A 1 98 ? 16.051 -5.916 -5.394 1.00 97.94 98 PRO A O 1
ATOM 725 N N . CYS A 1 99 ? 13.826 -5.627 -5.324 1.00 98.12 99 CYS A N 1
ATOM 726 C CA . CYS A 1 99 ? 13.806 -5.151 -3.944 1.00 98.12 99 CYS A CA 1
ATOM 727 C C . CYS A 1 99 ? 13.917 -6.309 -2.953 1.00 98.12 99 CYS A C 1
ATOM 729 O O . CYS A 1 99 ? 13.646 -7.464 -3.278 1.00 98.12 99 CYS A O 1
ATOM 731 N N . ARG A 1 100 ? 14.259 -5.957 -1.717 1.00 98.06 100 ARG A N 1
ATOM 732 C CA . ARG A 1 100 ? 14.284 -6.872 -0.588 1.00 98.06 100 ARG A CA 1
ATOM 733 C C . ARG A 1 100 ? 13.459 -6.285 0.545 1.00 98.06 100 ARG A C 1
ATOM 735 O O . ARG A 1 100 ? 13.709 -5.154 0.950 1.00 98.06 100 ARG A O 1
ATOM 742 N N . TYR A 1 101 ? 12.496 -7.048 1.040 1.00 98.19 101 TYR A N 1
ATOM 743 C CA . TYR A 1 101 ? 11.762 -6.714 2.243 1.00 98.19 101 TYR A CA 1
ATOM 744 C C . TYR A 1 101 ? 12.597 -7.077 3.473 1.00 98.19 101 TYR A C 1
ATOM 746 O O . TYR A 1 101 ? 12.957 -8.233 3.687 1.00 98.19 101 TYR A O 1
ATOM 754 N N . GLU A 1 102 ? 12.896 -6.070 4.288 1.00 97.50 102 GLU A N 1
ATOM 755 C CA . GLU A 1 102 ? 13.681 -6.199 5.526 1.00 97.50 102 GLU A CA 1
ATOM 756 C C . GLU A 1 102 ? 12.817 -5.949 6.779 1.00 97.50 102 GLU A C 1
ATOM 758 O O . GLU A 1 102 ? 13.327 -5.813 7.892 1.00 97.50 102 GLU A O 1
ATOM 763 N N . GLY A 1 103 ? 11.494 -5.861 6.607 1.00 97.06 103 GLY A N 1
ATOM 764 C CA . GLY A 1 103 ? 10.557 -5.688 7.710 1.00 97.06 103 GLY A CA 1
ATOM 765 C C . GLY A 1 103 ? 10.298 -6.976 8.495 1.00 97.06 103 GLY A C 1
ATOM 766 O O . GLY A 1 103 ? 10.867 -8.041 8.248 1.00 97.06 103 GLY A O 1
ATOM 767 N N . ARG A 1 104 ? 9.400 -6.874 9.479 1.00 98.00 104 ARG A N 1
ATOM 768 C CA . ARG A 1 104 ? 8.959 -8.018 10.292 1.00 98.00 104 ARG A CA 1
ATOM 769 C C . ARG A 1 104 ? 8.141 -8.977 9.429 1.00 98.00 104 ARG A C 1
ATOM 771 O O . ARG A 1 104 ? 7.374 -8.537 8.582 1.00 98.00 104 ARG A O 1
ATOM 778 N N . ASP A 1 105 ? 8.223 -10.280 9.685 1.00 97.25 105 ASP A N 1
ATOM 779 C CA . ASP A 1 105 ? 7.307 -11.220 9.036 1.00 97.25 105 ASP A CA 1
ATOM 780 C C . ASP A 1 105 ? 5.837 -10.890 9.366 1.00 97.25 105 ASP A C 1
ATOM 782 O O . ASP A 1 105 ? 5.537 -10.277 10.394 1.00 97.25 105 ASP A O 1
ATOM 786 N N . MET A 1 106 ? 4.910 -11.311 8.500 1.00 95.38 106 MET A N 1
ATOM 787 C CA . MET A 1 106 ? 3.492 -10.946 8.611 1.00 95.38 106 MET A CA 1
ATOM 788 C C . MET A 1 106 ? 2.869 -11.327 9.958 1.00 95.38 106 MET A C 1
ATOM 790 O O . MET A 1 106 ? 2.037 -10.583 10.470 1.00 95.38 106 MET A O 1
ATOM 794 N N . VAL A 1 107 ? 3.255 -12.454 10.565 1.00 96.31 107 VAL A N 1
ATOM 795 C CA . VAL A 1 107 ? 2.692 -12.846 11.864 1.00 96.31 107 VAL A CA 1
ATOM 796 C C . VAL A 1 107 ? 3.261 -11.952 12.955 1.00 96.31 107 VAL A C 1
ATOM 798 O O . VAL A 1 107 ? 2.498 -11.395 13.740 1.00 96.31 107 VAL A O 1
ATOM 801 N N . ALA A 1 108 ? 4.580 -11.759 12.994 1.00 97.75 108 ALA A N 1
ATOM 802 C CA . ALA A 1 108 ? 5.208 -10.886 13.974 1.00 97.75 108 ALA A CA 1
ATOM 803 C C . ALA A 1 108 ? 4.696 -9.443 13.870 1.00 97.75 108 ALA A C 1
ATOM 805 O O . ALA A 1 108 ? 4.459 -8.815 14.900 1.00 97.75 108 ALA A O 1
ATOM 806 N N . ALA A 1 109 ? 4.502 -8.920 12.659 1.00 96.44 109 ALA A N 1
ATOM 807 C CA . ALA A 1 109 ? 4.005 -7.568 12.439 1.00 96.44 109 ALA A CA 1
ATOM 808 C C . ALA A 1 109 ? 2.609 -7.341 13.046 1.00 96.44 109 ALA A C 1
ATOM 810 O O . ALA A 1 109 ? 2.396 -6.290 13.640 1.00 96.44 109 ALA A O 1
ATOM 811 N N . HIS A 1 110 ? 1.706 -8.328 12.964 1.00 97.00 110 HIS A N 1
ATOM 812 C CA . HIS A 1 110 ? 0.285 -8.158 13.308 1.00 97.00 110 HIS A CA 1
ATOM 813 C C . HIS A 1 110 ? -0.157 -8.872 14.601 1.00 97.00 110 HIS A C 1
ATOM 815 O O . HIS A 1 110 ? -1.272 -8.662 15.089 1.00 97.00 110 HIS A O 1
ATOM 821 N N . VAL A 1 111 ? 0.685 -9.735 15.183 1.00 96.25 111 VAL A N 1
ATOM 822 C CA . VAL A 1 111 ? 0.345 -10.469 16.411 1.00 96.25 111 VAL A CA 1
ATOM 823 C C . VAL A 1 111 ? 0.065 -9.509 17.569 1.00 96.25 111 VAL A C 1
ATOM 825 O O . VAL A 1 111 ? 0.810 -8.566 17.824 1.00 96.25 111 VAL A O 1
ATOM 828 N N . GLY A 1 112 ? -1.020 -9.772 18.300 1.00 96.94 112 GLY A N 1
ATOM 829 C CA . GLY A 1 112 ? -1.417 -8.975 19.463 1.00 96.94 112 GLY A CA 1
ATOM 830 C C . GLY A 1 112 ? -2.196 -7.698 19.139 1.00 96.94 112 GLY A C 1
ATOM 831 O O . GLY A 1 112 ? -2.679 -7.066 20.071 1.00 96.94 112 GLY A O 1
ATOM 832 N N . MET A 1 113 ? -2.388 -7.352 17.860 1.00 96.19 113 MET A N 1
ATOM 833 C CA . MET A 1 113 ? -3.204 -6.197 17.451 1.00 96.19 113 MET A CA 1
ATOM 834 C C . MET A 1 113 ? -4.714 -6.468 17.507 1.00 96.19 113 MET A C 1
ATOM 836 O O . MET A 1 113 ? -5.507 -5.538 17.451 1.00 96.19 113 MET A O 1
ATOM 840 N N . GLY A 1 114 ? -5.127 -7.736 17.618 1.00 96.44 114 GLY A N 1
ATOM 841 C CA . GLY A 1 114 ? -6.546 -8.101 17.658 1.00 96.44 114 GLY A CA 1
ATOM 842 C C . GLY A 1 114 ? -7.261 -8.013 16.306 1.00 96.44 114 GLY A C 1
ATOM 843 O O . GLY A 1 114 ? -8.484 -7.941 16.296 1.00 96.44 114 GLY A O 1
ATOM 844 N N . VAL A 1 115 ? -6.516 -8.050 15.191 1.00 97.19 115 VAL A N 1
ATOM 845 C CA . VAL A 1 115 ? -7.066 -8.054 13.824 1.00 97.19 115 VAL A CA 1
ATOM 846 C C . VAL A 1 115 ? -8.031 -9.227 13.652 1.00 97.19 115 VAL A C 1
ATOM 848 O O . VAL A 1 115 ? -7.650 -10.393 13.795 1.00 97.19 115 VAL A O 1
ATOM 851 N N . SER A 1 116 ? -9.287 -8.914 13.354 1.00 98.19 116 SER A N 1
ATOM 852 C CA . SER A 1 116 ? -10.328 -9.883 13.038 1.00 98.19 116 SER A CA 1
ATOM 853 C C . SER A 1 116 ? -10.406 -10.152 11.532 1.00 98.19 116 SER A C 1
ATOM 855 O O . SER A 1 116 ? -9.807 -9.451 10.716 1.00 98.19 116 SER A O 1
ATOM 857 N N . GLN A 1 117 ? -11.193 -11.159 11.140 1.00 98.12 117 GLN A N 1
ATOM 858 C CA . GLN A 1 117 ? -11.467 -11.411 9.722 1.00 98.12 117 GLN A CA 1
ATOM 859 C C . GLN A 1 117 ? -12.157 -10.212 9.054 1.00 98.12 117 GLN A C 1
ATOM 861 O O . GLN A 1 117 ? -11.832 -9.892 7.920 1.00 98.12 117 GLN A O 1
ATOM 866 N N . ALA A 1 118 ? -13.066 -9.531 9.760 1.00 98.69 118 ALA A N 1
ATOM 867 C CA . ALA A 1 118 ? -13.783 -8.383 9.210 1.00 98.69 118 ALA A CA 1
ATOM 868 C C . ALA A 1 118 ? -12.846 -7.197 8.925 1.00 98.69 118 ALA A C 1
ATOM 870 O O . ALA A 1 118 ? -13.041 -6.494 7.938 1.00 98.69 118 ALA A O 1
ATOM 871 N N . ASP A 1 119 ? -11.814 -7.010 9.751 1.00 98.50 119 ASP A N 1
ATOM 872 C CA . ASP A 1 119 ? -10.804 -5.966 9.544 1.00 98.50 119 ASP A CA 1
ATOM 873 C C . ASP A 1 119 ? -9.927 -6.295 8.329 1.00 98.50 119 ASP A C 1
ATOM 875 O O . ASP A 1 119 ? -9.654 -5.439 7.489 1.00 98.50 119 ASP A O 1
ATOM 879 N N . PHE A 1 120 ? -9.527 -7.564 8.192 1.00 98.12 120 PHE A N 1
ATOM 880 C CA . PHE A 1 120 ? -8.786 -8.018 7.018 1.00 98.12 120 PHE A CA 1
ATOM 881 C C . PHE A 1 120 ? -9.614 -7.880 5.734 1.00 98.12 120 PHE A C 1
ATOM 883 O O . PHE A 1 120 ? -9.102 -7.399 4.726 1.00 98.12 120 PHE A O 1
ATOM 890 N N . ASP A 1 121 ? -10.896 -8.246 5.775 1.00 98.75 121 ASP A N 1
ATOM 891 C CA . ASP A 1 121 ? -11.806 -8.113 4.637 1.00 98.75 121 ASP A CA 1
ATOM 892 C C . ASP A 1 121 ? -12.004 -6.638 4.249 1.00 98.75 121 ASP A C 1
ATOM 894 O O . ASP A 1 121 ? -12.014 -6.319 3.063 1.00 98.75 121 ASP A O 1
ATOM 898 N N . ALA A 1 122 ? -12.078 -5.722 5.223 1.00 98.81 122 ALA A N 1
ATOM 899 C CA . ALA A 1 122 ? -12.129 -4.285 4.956 1.00 98.81 122 ALA A CA 1
ATOM 900 C C . ALA A 1 122 ? -10.863 -3.779 4.241 1.00 98.81 122 ALA A C 1
ATOM 902 O O . ALA A 1 122 ? -10.973 -3.065 3.245 1.00 98.81 122 ALA A O 1
ATOM 903 N N . MET A 1 123 ? -9.675 -4.221 4.668 1.00 98.19 123 MET A N 1
ATOM 904 C CA . MET A 1 123 ? -8.420 -3.905 3.973 1.00 98.19 123 MET A CA 1
ATOM 905 C C . MET A 1 123 ? -8.395 -4.483 2.549 1.00 98.19 123 MET A C 1
ATOM 907 O O . MET A 1 123 ? -7.960 -3.815 1.611 1.00 98.19 123 MET A O 1
ATOM 911 N N . VAL A 1 124 ? -8.903 -5.706 2.358 1.00 98.56 124 VAL A N 1
ATOM 912 C CA . VAL A 1 124 ? -9.023 -6.324 1.027 1.00 98.56 124 VAL A CA 1
ATOM 913 C C . VAL A 1 124 ? -10.003 -5.554 0.138 1.00 98.56 124 VAL A C 1
ATOM 915 O O . VAL A 1 124 ? -9.717 -5.374 -1.046 1.00 98.56 124 VAL A O 1
ATOM 918 N N . ASP A 1 125 ? -11.126 -5.072 0.673 1.00 98.81 125 ASP A N 1
ATOM 919 C CA . ASP A 1 125 ? -12.068 -4.227 -0.069 1.00 98.81 125 ASP A CA 1
ATOM 920 C C . ASP A 1 125 ? -11.387 -2.945 -0.571 1.00 98.81 125 ASP A C 1
ATOM 922 O O . ASP A 1 125 ? -11.577 -2.555 -1.729 1.00 98.81 125 ASP A O 1
ATOM 926 N N . ASP A 1 126 ? -10.582 -2.294 0.270 1.00 98.81 126 ASP A N 1
ATOM 927 C CA . ASP A 1 126 ? -9.819 -1.100 -0.106 1.00 98.81 126 ASP A CA 1
ATOM 928 C C . ASP A 1 126 ? -8.767 -1.415 -1.170 1.00 98.81 126 ASP A C 1
ATOM 930 O O . ASP A 1 126 ? -8.696 -0.721 -2.187 1.00 98.81 126 ASP A O 1
ATOM 934 N N . LEU A 1 127 ? -8.036 -2.524 -1.016 1.00 98.50 127 LEU A N 1
ATOM 935 C CA . LEU A 1 127 ? -7.098 -3.015 -2.025 1.00 98.50 127 LEU A CA 1
ATOM 936 C C . LEU A 1 127 ? -7.786 -3.272 -3.369 1.00 98.50 127 LEU A C 1
ATOM 938 O O . LEU A 1 127 ? -7.295 -2.835 -4.407 1.00 98.50 127 LEU A O 1
ATOM 942 N N . VAL A 1 128 ? -8.938 -3.944 -3.381 1.00 98.56 128 VAL A N 1
ATOM 943 C CA . VAL A 1 128 ? -9.696 -4.212 -4.612 1.00 98.56 128 VAL A CA 1
ATOM 944 C C . VAL A 1 128 ? -10.153 -2.912 -5.274 1.00 98.56 128 VAL A C 1
ATOM 946 O O . VAL A 1 128 ? -10.146 -2.816 -6.503 1.00 98.56 128 VAL A O 1
ATOM 949 N N . GLN A 1 129 ? -10.561 -1.908 -4.497 1.00 98.75 129 GLN A N 1
ATOM 950 C CA . GLN A 1 129 ? -10.920 -0.596 -5.036 1.00 98.75 129 GLN A CA 1
ATOM 951 C C . GLN A 1 129 ? -9.714 0.126 -5.642 1.00 98.75 129 GLN A C 1
ATOM 953 O O . GLN A 1 129 ? -9.844 0.686 -6.731 1.00 98.75 129 GLN A O 1
ATOM 958 N N . THR A 1 130 ? -8.554 0.077 -4.985 1.00 98.69 130 THR A N 1
ATOM 959 C CA . THR A 1 130 ? -7.304 0.612 -5.531 1.00 98.69 130 THR A CA 1
ATOM 960 C C . THR A 1 130 ? -6.932 -0.087 -6.832 1.00 98.69 130 THR A C 1
ATOM 962 O O . THR A 1 130 ? -6.750 0.580 -7.843 1.00 98.69 130 THR A O 1
ATOM 965 N N . LEU A 1 131 ? -6.885 -1.421 -6.866 1.00 97.69 131 LEU A N 1
ATOM 966 C CA . LEU A 1 131 ? -6.512 -2.162 -8.078 1.00 97.69 131 LEU A CA 1
ATOM 967 C C . LEU A 1 131 ? -7.442 -1.837 -9.256 1.00 97.69 131 LEU A C 1
ATOM 969 O O . LEU A 1 131 ? -6.966 -1.589 -10.361 1.00 97.69 131 LEU A O 1
ATOM 973 N N . LYS A 1 132 ? -8.753 -1.714 -9.004 1.00 98.38 132 LYS A N 1
ATOM 974 C CA . LYS A 1 132 ? -9.722 -1.248 -10.009 1.00 98.38 132 LYS A CA 1
ATOM 975 C C . LYS A 1 132 ? -9.434 0.169 -10.506 1.00 98.38 132 LYS A C 1
ATOM 977 O O . LYS A 1 132 ? -9.619 0.429 -11.686 1.00 98.38 132 LYS A O 1
ATOM 982 N N . ALA A 1 133 ? -9.014 1.086 -9.634 1.00 98.19 133 ALA A N 1
ATOM 983 C CA . ALA A 1 133 ? -8.679 2.457 -10.025 1.00 98.19 133 ALA A CA 1
ATOM 984 C C . ALA A 1 133 ? -7.418 2.541 -10.907 1.00 98.19 133 ALA A C 1
ATOM 986 O O . ALA A 1 133 ? -7.253 3.518 -11.634 1.00 98.19 133 ALA A O 1
ATOM 987 N N . PHE A 1 134 ? -6.558 1.522 -10.850 1.00 97.06 134 PHE A N 1
ATOM 988 C CA . PHE A 1 134 ? -5.339 1.392 -11.652 1.00 97.06 134 PHE A CA 1
ATOM 989 C C . PHE A 1 134 ? -5.489 0.439 -12.852 1.00 97.06 134 PHE A C 1
ATOM 991 O O . PHE A 1 134 ? -4.500 0.189 -13.538 1.00 97.06 134 PHE A O 1
ATOM 998 N N . ASP A 1 135 ? -6.696 -0.078 -13.114 1.00 95.75 135 ASP A N 1
ATOM 999 C CA . ASP A 1 135 ? -6.985 -1.051 -14.180 1.00 95.75 135 ASP A CA 1
ATOM 1000 C C . ASP A 1 135 ? -6.094 -2.316 -14.129 1.00 95.75 135 ASP A C 1
ATOM 1002 O O . ASP A 1 135 ? -5.672 -2.842 -15.165 1.00 95.75 135 ASP A O 1
ATOM 1006 N N . VAL A 1 136 ? -5.807 -2.802 -12.913 1.00 90.44 136 VAL A N 1
ATOM 1007 C CA . VAL A 1 136 ? -5.048 -4.044 -12.651 1.00 90.44 136 VAL A CA 1
ATOM 1008 C C . VAL A 1 136 ? -5.967 -5.257 -12.538 1.00 90.44 136 VAL A C 1
ATOM 1010 O O . VAL A 1 136 ? -7.012 -5.162 -11.851 1.00 90.44 136 VAL A O 1
#

pLDDT: mean 83.34, std 22.26, range [34.88, 98.81]

Sequence (136 aa):
MLAKHGLLVVWLLAIMLAGCAHAPDSDPNDPAAESVPAGHTASLYDRLGGKTAITAVIDDLMLRIEADPRISEFFAESDIPEVKSLLVDQLCELSGGPCRYEGRDMVAAHVGMGVSQADFDAMVDDLVQTLKAFDV

Secondary structure (DSSP, 8-state):
------S---------------PPP--TT-TT--------PPPHHHHTTHHHHHHHHHHHHHHHHHH-TTTGGGGTTS-HHHHHHHHHHHHHHHTT-S----S--HHHHHTTS---HHHHHHHHHHHHHHHHHTT-

Foldseek 3Di:
DDDDDDDDDDDDDDDDDDDPDDDDDDDPPDPVPPPPPPPPPDFLCVVCVHLVSLLVLLVQLVVLQCVDPLHVVLCPPPPSVVVSVLSSLVCCVVSPHPHDRPDDPPCVVCPPVPDDPVNVVSSVVSSVVSCVVVVD